Protein AF-A0A9E2LW63-F1 (afdb_monomer_lite)

pLDDT: mean 77.25, std 16.57, range [52.34, 96.88]

Secondary structure (DSSP, 8-state):
---SSSSSSTTTSSSTTSS-S----------S--S--TT---TTSSS--BTBS-BTTB-TT--TTTSSS-EEEE--EE-TTS-EE-TTEEE-

Structure (mmCIF, N/CA/C/O backbone):
data_AF-A0A9E2LW63-F1
#
_entry.id   AF-A0A9E2LW63-F1
#
loop_
_atom_site.group_PDB
_atom_site.id
_atom_site.type_symbol
_atom_site.label_atom_id
_atom_site.label_alt_id
_atom_site.label_comp_id
_atom_site.label_asym_id
_atom_site.label_entity_id
_atom_site.label_seq_id
_atom_site.pdbx_PDB_ins_code
_atom_site.Cartn_x
_atom_site.Cartn_y
_atom_site.Cartn_z
_atom_site.occupancy
_atom_site.B_iso_or_equiv
_atom_site.auth_seq_id
_atom_site.auth_comp_id
_atom_site.auth_asym_id
_atom_site.auth_atom_id
_atom_site.pdbx_PDB_model_num
ATOM 1 N N . MET A 1 1 ? -49.093 16.414 -26.815 1.00 54.88 1 MET A N 1
ATOM 2 C CA . MET A 1 1 ? -48.089 17.186 -26.047 1.00 54.88 1 MET A CA 1
ATOM 3 C C . MET A 1 1 ? -47.162 16.210 -25.329 1.00 54.88 1 MET A C 1
ATOM 5 O O . MET A 1 1 ? -47.561 15.736 -24.282 1.00 54.88 1 MET A O 1
ATOM 9 N N . LYS A 1 2 ? -46.043 15.786 -25.94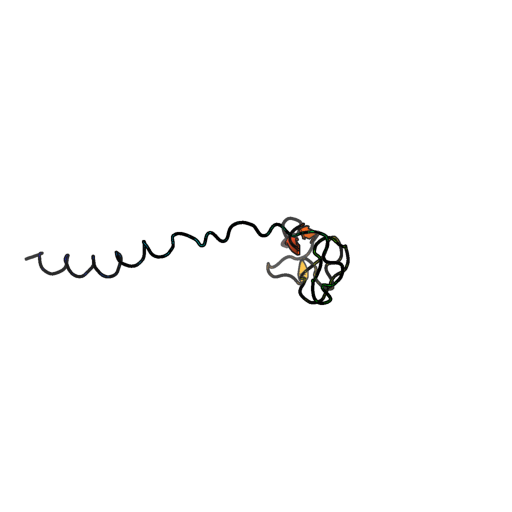5 1.00 54.72 2 LYS A N 1
ATOM 10 C CA . LYS A 1 2 ? -44.983 14.893 -25.389 1.00 54.72 2 LYS A CA 1
ATOM 11 C C . LYS A 1 2 ? -44.062 14.426 -26.535 1.00 54.72 2 LYS A C 1
ATOM 13 O O . LYS A 1 2 ? -43.991 13.238 -26.812 1.00 54.72 2 LYS A O 1
ATOM 18 N N . ARG A 1 3 ? -43.475 15.336 -27.325 1.00 58.38 3 ARG A N 1
ATOM 19 C CA . ARG A 1 3 ? -42.622 14.923 -28.471 1.00 58.38 3 ARG A CA 1
ATOM 20 C C . ARG A 1 3 ? -41.374 15.777 -28.731 1.00 58.38 3 ARG A C 1
ATOM 22 O O . ARG A 1 3 ? -40.600 15.414 -29.599 1.00 58.38 3 ARG A O 1
ATOM 29 N N . THR A 1 4 ? -41.111 16.833 -27.962 1.00 54.94 4 THR A N 1
ATOM 30 C CA . THR A 1 4 ? -39.921 17.691 -28.162 1.00 54.94 4 THR A CA 1
ATOM 31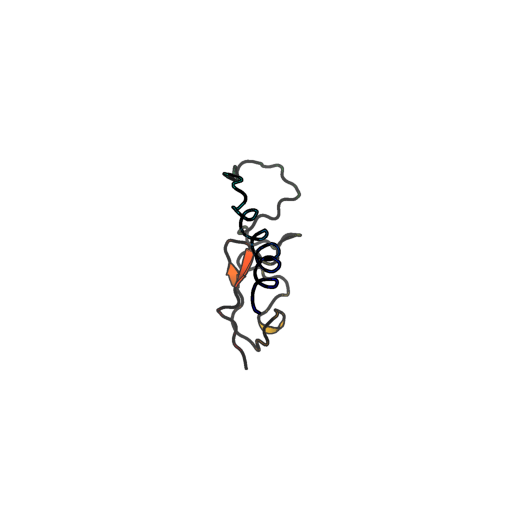 C C . THR A 1 4 ? -38.804 17.503 -27.126 1.00 54.94 4 THR A C 1
ATOM 33 O O . THR A 1 4 ? -37.727 18.046 -27.317 1.00 54.94 4 THR A O 1
ATOM 36 N N . SER A 1 5 ? -38.996 16.694 -26.074 1.00 56.97 5 SER A N 1
ATOM 37 C CA . SER A 1 5 ? -37.992 16.511 -25.000 1.00 56.97 5 SER A CA 1
ATOM 38 C C . SER A 1 5 ? -37.218 15.184 -25.052 1.00 56.97 5 SER A C 1
ATOM 40 O O . SER A 1 5 ? -36.348 14.970 -24.216 1.00 56.97 5 SER A O 1
ATOM 42 N N . LEU A 1 6 ? -37.508 14.289 -26.006 1.00 52.66 6 LEU A N 1
ATOM 43 C CA . LEU A 1 6 ? -36.820 12.988 -26.113 1.00 52.66 6 LEU A CA 1
ATOM 44 C C . LEU A 1 6 ? -35.638 12.992 -27.103 1.00 52.66 6 LEU A C 1
ATOM 46 O O . LEU A 1 6 ? -34.845 12.061 -27.103 1.00 52.66 6 LEU A O 1
ATOM 50 N N . LEU A 1 7 ? -35.503 14.041 -27.924 1.00 53.03 7 LEU A N 1
ATOM 51 C CA . LEU A 1 7 ? -34.419 14.188 -28.909 1.00 53.03 7 LEU A CA 1
ATOM 52 C C . LEU A 1 7 ? -33.173 14.906 -28.356 1.00 53.03 7 LEU A C 1
ATOM 54 O O . LEU A 1 7 ? -32.116 14.816 -28.964 1.00 53.03 7 LEU A O 1
ATOM 58 N N . PHE A 1 8 ? -33.266 15.579 -27.202 1.00 52.59 8 PHE A N 1
ATOM 59 C CA . PHE A 1 8 ? -32.147 16.342 -26.618 1.00 52.59 8 PHE A CA 1
ATOM 60 C C . PHE A 1 8 ? -31.358 15.595 -25.528 1.00 52.59 8 PHE A C 1
ATOM 62 O O . PHE A 1 8 ? -30.291 16.046 -25.133 1.00 52.59 8 PHE A O 1
ATOM 69 N N . ILE A 1 9 ? -31.860 14.455 -25.039 1.00 57.62 9 ILE A N 1
ATOM 70 C CA . ILE A 1 9 ? -31.234 13.697 -23.935 1.00 57.62 9 ILE A CA 1
ATOM 71 C C . ILE A 1 9 ? -30.409 12.509 -24.472 1.00 57.62 9 ILE A C 1
ATOM 73 O O . ILE A 1 9 ? -29.522 12.008 -23.792 1.00 57.62 9 ILE A O 1
ATOM 77 N N . MET A 1 10 ? -30.631 12.097 -25.727 1.00 56.50 10 MET A N 1
ATOM 78 C CA . MET A 1 10 ? -29.870 11.026 -26.394 1.00 56.50 10 MET A CA 1
ATOM 79 C C . MET A 1 10 ? -28.535 11.489 -27.004 1.00 56.50 10 MET A C 1
ATOM 81 O O . MET A 1 10 ? -27.798 10.661 -27.525 1.00 56.50 10 MET A O 1
ATOM 85 N N . SER A 1 11 ? -28.193 12.780 -26.945 1.00 61.19 11 SER A N 1
ATOM 86 C CA . SER A 1 11 ? -26.921 13.314 -27.461 1.00 61.19 11 SER A CA 1
ATOM 87 C C . SER A 1 11 ? -25.862 13.564 -26.382 1.00 61.19 11 SER A C 1
ATOM 89 O O . SER A 1 11 ? -24.691 13.680 -26.726 1.00 61.19 11 SER A O 1
ATOM 91 N N . LEU A 1 12 ? -26.225 13.600 -25.091 1.00 55.41 12 LEU A N 1
ATOM 92 C CA . LEU A 1 12 ? -25.262 13.866 -24.008 1.00 55.41 12 LEU A CA 1
ATOM 93 C C . LEU A 1 12 ? -24.819 12.609 -23.242 1.00 55.41 12 LEU A C 1
ATOM 95 O O . LEU A 1 12 ? -23.750 12.610 -22.645 1.00 55.41 12 LEU A O 1
ATOM 99 N N . THR A 1 13 ? -25.574 11.511 -23.308 1.00 59.41 13 THR A N 1
ATOM 100 C CA . THR A 1 13 ? -25.184 10.226 -22.692 1.00 59.41 13 THR A CA 1
ATOM 101 C C . THR A 1 13 ? -24.827 9.134 -23.700 1.00 59.41 13 THR A C 1
ATOM 103 O O . THR A 1 13 ? -24.433 8.050 -23.292 1.00 59.41 13 THR A O 1
ATOM 106 N N . PHE A 1 14 ? -24.883 9.414 -25.009 1.00 55.78 14 PHE A N 1
ATOM 107 C CA . PHE A 1 14 ? -24.486 8.459 -26.058 1.00 55.78 14 PHE A CA 1
ATOM 108 C C . PHE A 1 14 ? -23.115 8.760 -26.699 1.00 55.78 14 PHE A C 1
ATOM 110 O O . PHE A 1 14 ? -22.645 7.996 -27.534 1.00 55.78 14 PHE A O 1
ATOM 117 N N . ILE A 1 15 ? -22.434 9.841 -26.291 1.00 59.38 15 ILE A N 1
ATOM 118 C CA . ILE A 1 15 ? -21.061 10.160 -26.744 1.00 59.38 15 ILE A CA 1
ATOM 119 C C . ILE A 1 15 ? -19.993 9.625 -25.764 1.00 59.38 15 ILE A C 1
ATOM 121 O O . ILE A 1 15 ? -18.827 9.496 -26.124 1.00 59.38 15 ILE A O 1
ATOM 125 N N . VAL A 1 16 ? -20.365 9.211 -24.547 1.00 55.03 16 VAL A N 1
ATOM 126 C CA . VAL A 1 16 ? -19.417 8.729 -23.519 1.00 55.03 16 VAL A CA 1
ATOM 127 C C . VAL A 1 16 ? -19.492 7.207 -23.375 1.00 55.03 16 VAL A C 1
ATOM 129 O O . VAL A 1 16 ? -19.752 6.675 -22.302 1.00 55.03 16 VAL A O 1
ATOM 132 N N . SER A 1 17 ? -19.338 6.462 -24.470 1.00 58.31 17 SER A N 1
ATOM 133 C CA . SER A 1 17 ? -19.207 4.991 -24.387 1.00 58.31 17 SER A CA 1
ATOM 134 C C . SER A 1 17 ? -18.337 4.347 -25.472 1.00 58.31 17 SER A C 1
ATOM 136 O O . SER A 1 17 ? -18.248 3.127 -25.512 1.00 58.31 17 SER A O 1
ATOM 138 N N . LEU A 1 18 ? -17.661 5.118 -26.336 1.00 57.25 18 LEU A N 1
ATOM 139 C CA . LEU A 1 18 ? -16.818 4.554 -27.408 1.00 57.25 18 LEU A CA 1
ATOM 140 C C . LEU A 1 18 ? -15.383 5.113 -27.463 1.00 57.25 18 LEU A C 1
ATOM 142 O O . LEU A 1 18 ? -14.690 4.900 -28.449 1.00 57.25 18 LEU A O 1
ATOM 146 N N . LEU A 1 19 ? -14.902 5.783 -26.409 1.00 57.12 19 LEU A N 1
ATOM 147 C CA . LEU A 1 19 ? -13.491 6.210 -26.295 1.00 57.12 19 LEU A CA 1
ATOM 148 C C . LEU A 1 19 ? -12.750 5.569 -25.113 1.00 57.12 19 LEU A C 1
ATOM 150 O O . LEU A 1 19 ? -11.715 6.060 -24.677 1.00 57.12 19 LEU A O 1
ATOM 154 N N . SER A 1 20 ? -13.255 4.450 -24.605 1.00 59.44 20 SER A N 1
ATOM 155 C CA . SER A 1 20 ? -12.544 3.628 -23.625 1.00 59.44 20 SER A CA 1
ATOM 156 C C . SER A 1 20 ? -12.529 2.156 -24.037 1.00 59.44 20 SER A C 1
ATOM 158 O O . SER A 1 20 ? -12.663 1.257 -23.213 1.00 59.44 20 SER A O 1
ATOM 160 N N . THR A 1 21 ? -12.290 1.893 -25.326 1.00 57.69 21 THR A N 1
ATOM 161 C CA . THR A 1 21 ? -11.531 0.693 -25.697 1.00 57.69 21 THR A CA 1
ATOM 162 C C . THR A 1 21 ? -10.076 0.955 -25.319 1.00 57.69 21 THR A C 1
ATOM 164 O O . THR A 1 21 ? -9.343 1.632 -26.035 1.00 57.69 21 THR A O 1
ATOM 167 N N . SER A 1 22 ? -9.759 0.517 -24.104 1.00 64.62 22 SER A N 1
ATOM 168 C CA . SER A 1 22 ? -8.453 0.156 -23.547 1.00 64.62 22 SER A CA 1
ATOM 169 C C . SER A 1 22 ? -7.224 0.275 -24.463 1.00 64.62 22 SER A C 1
ATOM 171 O O . SER A 1 22 ? -7.190 -0.267 -25.565 1.00 64.62 22 SER A O 1
ATOM 173 N N . CYS A 1 23 ? -6.182 0.895 -23.904 1.00 68.38 23 CYS A N 1
ATOM 174 C CA . CYS A 1 23 ? -4.795 0.875 -24.368 1.00 68.38 23 CYS A CA 1
ATOM 175 C C . CYS A 1 23 ? -4.295 -0.578 -24.495 1.00 68.38 23 CYS A C 1
ATOM 177 O O . CYS A 1 23 ? -4.290 -1.302 -23.500 1.00 68.38 23 CYS A O 1
ATOM 179 N N . ASP A 1 24 ? -3.872 -0.991 -25.691 1.00 71.56 24 ASP A N 1
ATOM 180 C CA . ASP A 1 24 ? -3.098 -2.219 -25.919 1.00 71.56 24 ASP A CA 1
ATOM 181 C C . ASP A 1 24 ? -1.657 -1.824 -26.274 1.00 71.56 24 ASP A C 1
ATOM 183 O O . ASP A 1 24 ? -1.293 -1.723 -27.444 1.00 71.56 24 ASP A O 1
ATOM 187 N N . ASP A 1 25 ? -0.851 -1.542 -25.246 1.00 76.06 25 ASP A N 1
ATOM 188 C CA . ASP A 1 25 ? 0.608 -1.555 -25.364 1.00 76.06 25 ASP A CA 1
ATOM 189 C C . ASP A 1 25 ? 1.097 -2.939 -24.943 1.00 76.06 25 ASP A C 1
ATOM 191 O O . ASP A 1 25 ? 1.421 -3.215 -23.782 1.00 76.06 25 ASP A O 1
ATOM 195 N N . GLY A 1 26 ? 1.113 -3.837 -25.924 1.00 64.12 26 GLY A N 1
ATOM 196 C CA . GLY A 1 26 ? 1.681 -5.163 -25.800 1.00 64.12 26 GLY A CA 1
ATOM 197 C C . GLY A 1 26 ? 3.104 -5.137 -25.233 1.00 64.12 26 GLY A C 1
ATOM 198 O O . GLY A 1 26 ? 4.023 -4.545 -25.790 1.00 64.12 26 GLY A O 1
ATOM 199 N N . GLY A 1 27 ? 3.295 -5.882 -24.144 1.00 63.16 27 GLY A N 1
ATOM 200 C CA . GLY A 1 27 ? 4.571 -6.499 -23.799 1.00 63.16 27 GLY A CA 1
ATOM 201 C C . GLY A 1 27 ? 5.658 -5.579 -23.246 1.00 63.16 27 GLY A C 1
ATOM 202 O O . GLY A 1 27 ? 6.701 -5.407 -23.874 1.00 63.16 27 GLY A O 1
ATOM 203 N N . LYS A 1 28 ? 5.558 -5.210 -21.963 1.00 58.12 28 LYS A N 1
ATOM 204 C CA . LYS A 1 28 ? 6.777 -5.094 -21.148 1.00 58.12 28 LYS A CA 1
ATOM 205 C C . LYS A 1 28 ? 7.306 -6.495 -20.843 1.00 58.12 28 LYS A C 1
ATOM 207 O O . LYS A 1 28 ? 7.145 -7.021 -19.747 1.00 58.12 28 LYS A O 1
ATOM 212 N N . LYS A 1 29 ? 7.965 -7.117 -21.824 1.00 57.72 29 LYS A N 1
ATOM 213 C CA . LYS A 1 29 ? 8.986 -8.113 -21.499 1.00 57.72 29 LYS A CA 1
ATOM 214 C C . LYS A 1 29 ? 10.121 -7.325 -20.858 1.00 57.72 29 LYS A C 1
ATOM 216 O O . LYS A 1 29 ? 10.918 -6.718 -21.568 1.00 57.72 29 LYS A O 1
ATOM 221 N N . SER A 1 30 ? 10.150 -7.282 -19.527 1.00 59.59 30 SER A N 1
ATOM 222 C CA . SER A 1 30 ? 11.366 -6.901 -18.819 1.00 59.59 30 SER A CA 1
ATOM 223 C C . SER A 1 30 ? 12.451 -7.869 -19.280 1.00 59.59 30 SER A C 1
ATOM 225 O O . SER A 1 30 ? 12.423 -9.056 -18.955 1.00 59.59 30 SER A O 1
ATOM 227 N N . ASN A 1 31 ? 13.340 -7.382 -20.147 1.00 56.50 31 ASN A N 1
ATOM 228 C CA . ASN A 1 31 ? 14.606 -8.043 -20.379 1.00 56.50 31 ASN A CA 1
ATOM 229 C C . ASN A 1 31 ? 15.365 -7.872 -19.058 1.00 56.50 31 ASN A C 1
ATOM 231 O O . ASN A 1 31 ? 15.737 -6.768 -18.664 1.00 56.50 31 ASN A O 1
ATOM 235 N N . 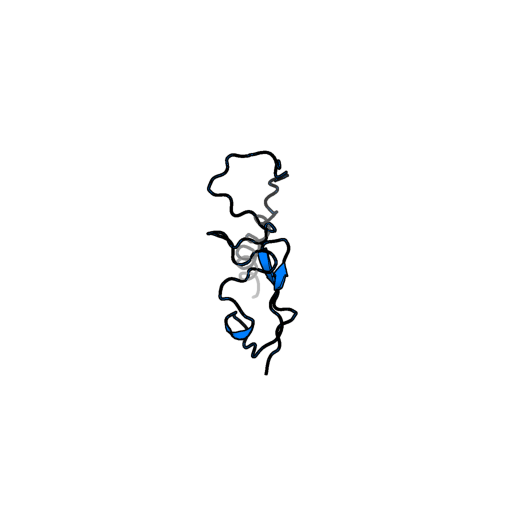ASN A 1 32 ? 15.517 -8.970 -18.337 1.00 68.06 32 ASN A N 1
ATOM 236 C CA . ASN A 1 32 ? 16.377 -9.066 -17.176 1.00 68.06 32 ASN A CA 1
ATOM 237 C C . ASN A 1 32 ? 17.826 -9.271 -17.637 1.00 68.06 32 ASN A C 1
ATOM 239 O O . ASN A 1 32 ? 18.440 -10.290 -17.349 1.00 68.06 32 ASN A O 1
ATOM 243 N N . ASN A 1 33 ? 18.373 -8.312 -18.383 1.00 61.91 33 ASN A N 1
ATOM 244 C CA . ASN A 1 33 ? 19.812 -8.097 -18.471 1.00 61.91 33 ASN A CA 1
ATOM 245 C C . ASN A 1 33 ? 20.122 -6.668 -18.943 1.00 61.91 33 ASN A C 1
ATOM 247 O O . ASN A 1 33 ? 20.771 -6.460 -19.968 1.00 61.91 33 ASN A O 1
ATOM 251 N N . ASN A 1 34 ? 19.663 -5.662 -18.198 1.00 56.16 34 ASN A N 1
ATOM 252 C CA . ASN A 1 34 ? 20.317 -4.359 -18.238 1.00 56.16 34 ASN A CA 1
ATOM 253 C C . ASN A 1 34 ? 21.035 -4.124 -16.910 1.00 56.16 34 ASN A C 1
ATOM 255 O O . ASN A 1 34 ? 20.463 -3.589 -15.966 1.00 56.16 34 ASN A O 1
ATOM 259 N N . VAL A 1 35 ? 22.313 -4.494 -16.870 1.00 59.31 35 VAL A N 1
ATOM 260 C CA . VAL A 1 35 ? 23.237 -4.257 -15.746 1.00 59.31 35 VAL A CA 1
ATOM 261 C C . VAL A 1 35 ? 23.613 -2.767 -15.591 1.00 59.31 35 VAL A C 1
ATOM 263 O O . VAL A 1 35 ? 24.592 -2.437 -14.931 1.00 59.31 35 VAL A O 1
ATOM 266 N N . ASN A 1 36 ? 22.869 -1.848 -16.214 1.00 58.62 36 ASN A N 1
ATOM 267 C CA . ASN A 1 36 ? 23.060 -0.408 -16.099 1.00 58.62 36 ASN A CA 1
ATOM 268 C C . ASN A 1 36 ? 21.718 0.344 -16.163 1.00 58.62 36 ASN A C 1
ATOM 270 O O . ASN A 1 36 ? 21.437 1.084 -17.109 1.00 58.62 36 ASN A O 1
ATOM 274 N N . ASN A 1 37 ? 20.862 0.135 -15.163 1.00 52.34 37 ASN A N 1
ATOM 275 C CA . ASN A 1 37 ? 19.767 1.055 -14.868 1.00 52.34 37 ASN A CA 1
ATOM 276 C C . ASN A 1 37 ? 19.945 1.590 -13.443 1.00 52.34 37 ASN A C 1
ATOM 278 O O . ASN A 1 37 ? 19.442 1.021 -12.482 1.00 52.34 37 ASN A O 1
ATOM 282 N N . THR A 1 38 ? 20.697 2.681 -13.308 1.00 57.09 38 THR A N 1
ATOM 283 C CA . THR A 1 38 ? 21.018 3.338 -12.029 1.00 57.09 38 THR A CA 1
ATOM 284 C C . THR A 1 38 ? 19.859 4.175 -11.462 1.00 57.09 38 THR A C 1
ATOM 286 O O . THR A 1 38 ? 20.077 5.065 -10.645 1.00 57.09 38 THR A O 1
ATOM 289 N N . ASN A 1 39 ? 18.628 3.918 -11.912 1.00 57.81 39 ASN A N 1
ATOM 290 C CA . ASN A 1 39 ? 17.382 4.516 -11.429 1.00 57.81 39 ASN A CA 1
ATOM 291 C C . ASN A 1 39 ? 16.192 3.548 -11.616 1.00 57.81 39 ASN A C 1
ATOM 293 O O . ASN A 1 39 ? 15.082 3.970 -11.949 1.00 57.81 39 ASN A O 1
ATOM 297 N N . ASN A 1 40 ? 16.442 2.245 -11.443 1.00 67.12 40 ASN A N 1
ATOM 298 C CA . ASN A 1 40 ? 15.425 1.197 -11.401 1.00 67.12 40 ASN A CA 1
ATOM 299 C C . ASN A 1 40 ? 15.233 0.766 -9.953 1.00 67.12 40 ASN A C 1
ATOM 301 O O . ASN A 1 40 ? 16.039 -0.020 -9.481 1.00 67.12 40 ASN A O 1
ATOM 305 N N . ALA A 1 41 ? 14.191 1.222 -9.269 1.00 79.44 41 ALA A N 1
ATOM 306 C CA . ALA A 1 41 ? 13.759 0.493 -8.079 1.00 79.44 41 ALA A CA 1
ATOM 307 C C . ALA A 1 41 ? 13.401 -0.948 -8.522 1.00 79.44 41 ALA A C 1
ATOM 309 O O . ALA A 1 41 ? 12.691 -1.117 -9.528 1.00 79.44 41 ALA A O 1
ATOM 310 N N . VAL A 1 42 ? 14.037 -1.965 -7.934 1.00 84.75 42 VAL A N 1
ATOM 311 C CA . VAL A 1 42 ? 13.920 -3.373 -8.337 1.00 84.75 42 VAL A CA 1
ATOM 312 C C . VAL A 1 42 ? 13.037 -4.121 -7.350 1.00 84.75 42 VAL A C 1
ATOM 314 O O . VAL A 1 42 ? 13.529 -4.804 -6.462 1.00 84.75 42 VAL A O 1
ATOM 317 N N . CYS A 1 43 ? 11.745 -4.140 -7.659 1.00 88.25 43 CYS A N 1
ATOM 318 C CA . CYS A 1 43 ? 10.781 -4.848 -6.839 1.00 88.25 43 CYS A CA 1
ATOM 319 C C . CYS A 1 43 ? 11.096 -6.343 -6.649 1.00 88.25 43 CYS A C 1
ATOM 321 O O . CYS A 1 43 ? 11.246 -7.100 -7.618 1.00 88.25 43 CYS A O 1
ATOM 323 N N . GLY A 1 44 ? 11.095 -6.781 -5.394 1.00 87.06 44 GLY A N 1
ATOM 324 C CA . GLY A 1 44 ? 11.381 -8.138 -4.951 1.00 87.06 44 GLY A CA 1
ATOM 325 C C . GLY A 1 44 ? 12.863 -8.409 -4.680 1.00 87.06 44 GLY A C 1
ATOM 326 O O . GLY A 1 44 ? 13.243 -9.581 -4.602 1.00 87.06 44 GLY A O 1
ATOM 327 N N . ASN A 1 45 ? 13.710 -7.382 -4.557 1.00 87.88 45 ASN A N 1
ATOM 328 C CA . ASN A 1 45 ? 15.125 -7.533 -4.198 1.00 87.88 45 ASN A CA 1
ATOM 329 C C . ASN A 1 45 ? 15.387 -7.452 -2.676 1.00 87.88 45 ASN A C 1
ATOM 331 O O . ASN A 1 45 ? 16.532 -7.607 -2.250 1.00 87.88 45 ASN A O 1
ATOM 335 N N . SER A 1 46 ? 14.335 -7.284 -1.867 1.00 88.62 46 SER A N 1
ATOM 336 C CA . SER A 1 46 ? 14.354 -7.104 -0.406 1.00 88.62 46 SER A CA 1
ATOM 337 C C . SER A 1 46 ? 15.084 -5.847 0.078 1.00 88.62 46 SER A C 1
ATOM 339 O O . SER A 1 46 ? 15.581 -5.824 1.206 1.00 88.62 46 SER A O 1
ATOM 341 N N . ILE A 1 47 ? 15.182 -4.822 -0.765 1.00 89.06 47 ILE A N 1
ATOM 342 C CA . ILE A 1 47 ? 15.808 -3.537 -0.463 1.00 89.06 47 ILE A CA 1
ATOM 343 C C . ILE A 1 47 ? 14.801 -2.449 -0.815 1.00 89.06 47 ILE A C 1
ATOM 345 O O . ILE A 1 47 ? 14.452 -2.304 -1.975 1.00 89.06 47 ILE A O 1
ATOM 349 N N . LEU A 1 48 ? 14.368 -1.646 0.159 1.00 90.56 48 LEU A N 1
ATOM 350 C CA . LEU A 1 48 ? 13.484 -0.525 -0.146 1.00 90.56 48 LEU A CA 1
ATOM 351 C C . LEU A 1 48 ? 14.240 0.602 -0.865 1.00 90.56 48 LEU A C 1
ATOM 353 O O . LEU A 1 48 ? 15.024 1.343 -0.260 1.00 90.56 48 LEU A O 1
ATOM 357 N N . GLU A 1 49 ? 13.980 0.763 -2.160 1.00 89.94 49 GLU A N 1
ATOM 358 C CA . GLU A 1 49 ? 14.619 1.780 -2.989 1.00 89.94 49 GLU A CA 1
ATOM 359 C C . GLU A 1 49 ? 13.756 3.039 -3.150 1.00 89.94 49 GLU A C 1
ATOM 361 O O . GLU A 1 49 ? 12.548 3.075 -2.911 1.00 89.94 49 GLU A O 1
ATOM 366 N N . THR A 1 50 ? 14.381 4.140 -3.578 1.00 85.94 50 THR A N 1
ATOM 367 C CA . THR A 1 50 ? 13.642 5.382 -3.837 1.00 85.94 50 THR A CA 1
ATOM 368 C C . THR A 1 50 ? 12.677 5.187 -5.008 1.00 85.94 50 THR A C 1
ATOM 370 O O . THR A 1 50 ? 13.104 5.039 -6.151 1.00 85.94 50 THR A O 1
ATOM 373 N N . GLY A 1 51 ? 11.376 5.244 -4.720 1.00 83.81 51 GLY A N 1
ATOM 374 C CA . GLY A 1 51 ? 10.299 5.027 -5.691 1.00 83.81 51 GLY A CA 1
ATOM 375 C C . GLY A 1 51 ? 9.467 3.773 -5.419 1.00 83.81 51 GLY A C 1
ATOM 376 O O . GLY A 1 51 ? 8.387 3.641 -5.992 1.00 83.81 51 GLY A O 1
ATOM 377 N N . GLU A 1 52 ? 9.916 2.902 -4.518 1.00 90.38 52 GLU A N 1
ATOM 378 C CA . GLU A 1 52 ? 9.120 1.797 -3.988 1.00 90.38 52 GLU A CA 1
ATOM 379 C C . GLU A 1 52 ? 8.360 2.210 -2.732 1.00 90.38 52 GLU A C 1
ATOM 381 O O . GLU A 1 52 ? 8.792 3.064 -1.960 1.00 90.38 52 GLU A O 1
ATOM 386 N N . THR A 1 53 ? 7.189 1.603 -2.542 1.00 90.62 53 THR A N 1
ATOM 387 C CA . THR A 1 53 ? 6.415 1.756 -1.300 1.00 90.62 53 THR A CA 1
ATOM 388 C C . THR A 1 53 ? 6.828 0.705 -0.268 1.00 90.62 53 THR A C 1
ATOM 390 O O . THR A 1 53 ? 6.819 0.976 0.928 1.00 90.62 53 THR A O 1
ATOM 393 N N . CYS A 1 54 ? 7.191 -0.487 -0.733 1.00 94.12 54 CYS A N 1
ATOM 394 C CA . CYS A 1 54 ? 7.720 -1.599 0.046 1.00 94.12 54 CYS A CA 1
ATOM 395 C C . CYS A 1 54 ? 8.503 -2.530 -0.895 1.00 94.12 54 CYS A C 1
ATOM 397 O O . CYS A 1 54 ? 8.221 -2.527 -2.094 1.00 94.12 54 CYS A O 1
ATOM 399 N N . ASP A 1 55 ? 9.405 -3.357 -0.363 1.00 92.62 55 ASP A N 1
ATOM 400 C CA . ASP A 1 55 ? 10.033 -4.463 -1.093 1.00 92.62 55 ASP A CA 1
ATOM 401 C C . ASP A 1 55 ? 10.171 -5.707 -0.202 1.00 92.62 55 ASP A C 1
ATOM 403 O O . ASP A 1 55 ? 10.943 -5.747 0.760 1.00 92.62 55 ASP A O 1
ATOM 407 N N . GLY A 1 56 ? 9.406 -6.755 -0.521 1.00 89.19 56 GLY A N 1
ATOM 408 C CA . GLY A 1 56 ? 9.446 -8.016 0.214 1.00 89.19 56 GLY A CA 1
ATOM 409 C C . GLY A 1 56 ? 9.040 -7.836 1.680 1.00 89.19 56 GLY A C 1
ATOM 410 O O . GLY A 1 56 ? 7.863 -7.660 1.991 1.00 89.19 56 GLY A O 1
ATOM 411 N N . THR A 1 57 ? 10.010 -7.914 2.592 1.00 90.56 57 THR A N 1
ATOM 412 C CA . THR A 1 57 ? 9.796 -7.655 4.028 1.00 90.56 57 THR A CA 1
ATOM 413 C C . THR A 1 57 ? 10.208 -6.251 4.460 1.00 90.56 57 THR A C 1
ATOM 415 O O . THR A 1 57 ? 9.967 -5.881 5.607 1.00 90.56 57 THR A O 1
ATOM 418 N N . ASP A 1 58 ? 10.856 -5.486 3.583 1.00 93.06 58 ASP A N 1
ATOM 419 C CA . ASP A 1 58 ? 11.236 -4.109 3.857 1.00 93.06 58 ASP A CA 1
ATOM 420 C C . ASP A 1 58 ? 10.048 -3.185 3.567 1.00 93.06 58 ASP A C 1
ATOM 422 O O . ASP A 1 58 ? 9.728 -2.854 2.425 1.00 93.06 58 ASP A O 1
ATOM 426 N N . LEU A 1 59 ? 9.335 -2.820 4.630 1.00 93.38 59 LEU A N 1
ATOM 427 C CA . LEU A 1 59 ? 8.182 -1.916 4.583 1.00 93.38 59 LEU A CA 1
ATOM 428 C C . LEU A 1 59 ? 8.583 -0.469 4.922 1.00 93.38 59 LEU A C 1
ATOM 430 O O . LEU A 1 59 ? 7.723 0.404 5.050 1.00 93.38 59 LEU A O 1
ATOM 434 N N . GLY A 1 60 ? 9.877 -0.207 5.136 1.00 92.31 60 GLY A N 1
ATOM 435 C CA . GLY A 1 60 ? 10.360 1.072 5.641 1.00 92.31 60 GLY A CA 1
ATOM 436 C C . GLY A 1 60 ? 9.749 1.406 7.004 1.00 92.31 60 GLY A C 1
ATOM 437 O O . GLY A 1 60 ? 9.937 0.689 7.984 1.00 92.31 60 GLY A O 1
ATOM 438 N N . THR A 1 61 ? 9.012 2.517 7.074 1.00 92.19 61 THR A N 1
ATOM 439 C CA . THR A 1 61 ? 8.318 2.971 8.295 1.00 92.19 61 THR A CA 1
ATOM 440 C C . THR A 1 61 ? 6.828 2.623 8.308 1.00 92.19 61 THR A C 1
ATOM 442 O O . THR A 1 61 ? 6.087 3.118 9.160 1.00 92.19 61 THR A O 1
ATOM 445 N N . LEU A 1 62 ? 6.360 1.840 7.335 1.00 95.00 62 LEU A N 1
ATOM 446 C CA . LEU A 1 62 ? 4.950 1.511 7.189 1.00 95.00 62 LEU A CA 1
ATOM 447 C C . LEU A 1 62 ? 4.579 0.319 8.074 1.00 95.00 62 LEU A C 1
ATOM 449 O O . LEU A 1 62 ? 5.270 -0.696 8.125 1.00 95.00 62 LEU A O 1
ATOM 453 N N . THR A 1 63 ? 3.457 0.450 8.765 1.00 95.19 63 THR A N 1
ATOM 454 C CA . THR A 1 63 ? 2.822 -0.578 9.590 1.00 95.19 63 THR A CA 1
ATOM 455 C C . THR A 1 63 ? 1.322 -0.525 9.334 1.00 95.19 63 THR A C 1
ATOM 457 O O . THR A 1 63 ? 0.833 0.437 8.746 1.00 95.19 63 THR A O 1
ATOM 460 N N . CYS A 1 64 ? 0.567 -1.530 9.784 1.00 96.25 64 CYS A N 1
ATOM 461 C CA . CYS A 1 64 ? -0.895 -1.479 9.681 1.00 96.25 64 CYS A CA 1
ATOM 462 C C . CYS A 1 64 ? -1.468 -0.183 10.288 1.00 96.25 64 CYS A C 1
ATOM 464 O O . CYS A 1 64 ? -2.381 0.398 9.723 1.00 96.25 64 CYS A O 1
ATOM 466 N N . GLU A 1 65 ? -0.886 0.317 11.380 1.00 95.12 65 GLU A N 1
ATOM 467 C CA . GLU A 1 65 ? -1.335 1.537 12.067 1.00 95.12 65 GLU A CA 1
ATOM 468 C C . GLU A 1 65 ? -0.993 2.839 11.321 1.00 95.12 65 GLU A C 1
ATOM 470 O O . GLU A 1 65 ? -1.611 3.868 11.581 1.00 95.12 65 GLU A O 1
ATOM 475 N N . THR A 1 66 ? 0.009 2.830 10.431 1.00 94.00 66 THR A N 1
ATOM 476 C CA . THR A 1 66 ? 0.428 4.033 9.686 1.00 94.00 66 THR A CA 1
ATOM 477 C C . THR A 1 66 ? -0.123 4.095 8.269 1.00 94.00 66 THR A C 1
ATOM 479 O O . THR A 1 66 ? -0.071 5.156 7.648 1.00 94.00 66 THR A O 1
ATOM 482 N N . VAL A 1 67 ? -0.641 2.982 7.748 1.00 92.94 67 VAL A N 1
ATOM 483 C CA . VAL A 1 67 ? -1.333 2.954 6.459 1.00 92.94 67 VAL A CA 1
ATOM 484 C C . VAL A 1 67 ? -2.791 3.373 6.624 1.00 92.94 67 VAL A C 1
ATOM 486 O O . VAL A 1 67 ? -3.401 3.217 7.679 1.00 92.94 67 VAL A O 1
ATOM 489 N N . GLU A 1 68 ? -3.367 3.892 5.547 1.00 87.25 68 GLU A N 1
ATOM 490 C CA . GLU A 1 68 ? -4.774 4.281 5.513 1.00 87.25 68 GLU A CA 1
ATOM 491 C C . GLU A 1 68 ? -5.681 3.061 5.767 1.00 87.25 68 GLU A C 1
ATOM 493 O O . GLU A 1 68 ? -5.551 2.043 5.081 1.00 87.25 68 GLU A O 1
ATOM 498 N N . GLY A 1 69 ? -6.626 3.170 6.710 1.00 84.25 69 GLY A N 1
ATOM 499 C CA . GLY A 1 69 ? -7.663 2.145 6.913 1.00 84.25 69 GLY A CA 1
ATOM 500 C C . GLY A 1 69 ? -8.105 1.847 8.348 1.00 84.25 69 GLY A C 1
ATOM 501 O O . GLY A 1 69 ? -8.647 0.769 8.573 1.00 84.25 69 GLY A O 1
ATOM 502 N N . ASP A 1 70 ? -7.904 2.760 9.307 1.00 89.94 70 ASP A N 1
ATOM 503 C CA . ASP A 1 70 ? -8.328 2.602 10.715 1.00 89.94 70 ASP A CA 1
ATOM 504 C C . ASP A 1 70 ? -7.886 1.264 11.350 1.00 89.94 70 ASP A C 1
ATOM 506 O O . ASP A 1 70 ? -8.549 0.697 12.227 1.00 89.94 70 ASP A O 1
ATOM 510 N N . PHE A 1 71 ? -6.750 0.730 10.897 1.00 95.44 71 PHE A N 1
ATOM 511 C CA . PHE A 1 71 ? -6.190 -0.483 11.466 1.00 95.44 71 PHE A CA 1
ATOM 512 C C . PHE A 1 71 ? -5.481 -0.158 12.780 1.00 95.44 71 PHE A C 1
ATOM 514 O O . PHE A 1 71 ? -4.771 0.836 12.910 1.00 95.44 71 PHE A O 1
ATOM 521 N N . THR A 1 72 ? -5.652 -1.036 13.760 1.00 94.75 72 THR A N 1
ATOM 522 C CA . THR A 1 72 ? -5.067 -0.910 15.102 1.00 94.75 72 THR A CA 1
ATOM 523 C C . THR A 1 72 ? -3.933 -1.906 15.337 1.00 94.75 72 THR A C 1
ATOM 525 O O . THR A 1 72 ? -3.324 -1.913 16.403 1.00 94.75 72 THR A O 1
ATOM 528 N N . GLY A 1 73 ? -3.650 -2.766 14.354 1.00 94.56 73 GLY A N 1
ATOM 529 C CA . GLY A 1 73 ? -2.584 -3.758 14.417 1.00 94.56 73 GLY A CA 1
ATOM 530 C C . GLY A 1 73 ? -2.647 -4.764 13.269 1.00 94.56 73 GLY A C 1
ATOM 531 O O . GLY A 1 73 ? -3.312 -4.537 12.257 1.00 94.56 73 GLY A O 1
ATOM 532 N N . GLY A 1 74 ? -1.950 -5.887 13.436 1.00 95.31 74 GLY A N 1
ATOM 533 C CA . GLY A 1 74 ? -1.904 -6.985 12.469 1.00 95.31 74 GLY A CA 1
ATOM 534 C C . GLY A 1 74 ? -0.553 -7.112 11.770 1.00 95.31 74 GLY A C 1
ATOM 535 O O . GLY A 1 74 ? 0.474 -6.666 12.278 1.00 95.31 74 GLY A O 1
ATOM 536 N N . THR A 1 75 ? -0.543 -7.787 10.623 1.00 95.38 75 THR A N 1
ATOM 537 C CA . THR A 1 75 ? 0.660 -8.005 9.808 1.00 95.38 75 THR A CA 1
ATOM 538 C C . THR A 1 75 ? 0.486 -7.342 8.450 1.00 95.38 75 THR A C 1
ATOM 540 O O . THR A 1 75 ? -0.324 -7.789 7.640 1.00 95.38 75 THR A O 1
ATOM 543 N N . LEU A 1 76 ? 1.262 -6.285 8.214 1.00 94.88 76 LEU A N 1
ATOM 544 C CA . LEU A 1 76 ? 1.380 -5.639 6.911 1.00 94.88 76 LEU A CA 1
ATOM 545 C C . LEU A 1 76 ? 2.369 -6.440 6.059 1.00 94.88 76 LEU A C 1
ATOM 547 O O . LEU A 1 76 ? 3.413 -6.860 6.563 1.00 94.88 76 LEU A O 1
ATOM 551 N N . ALA A 1 77 ? 2.049 -6.659 4.789 1.00 94.75 77 ALA A N 1
ATOM 552 C CA . ALA A 1 77 ? 2.930 -7.351 3.855 1.00 94.75 77 ALA A CA 1
ATOM 553 C C . ALA A 1 77 ? 3.159 -6.523 2.588 1.00 94.75 77 ALA A C 1
ATOM 555 O O . ALA A 1 77 ? 2.410 -5.594 2.287 1.00 94.75 77 ALA A O 1
ATOM 556 N N . CYS A 1 78 ? 4.202 -6.873 1.839 1.00 95.25 78 CYS A N 1
ATOM 557 C CA . CYS A 1 78 ? 4.437 -6.346 0.505 1.00 95.25 78 CYS A CA 1
ATOM 558 C C . CYS A 1 78 ? 4.112 -7.416 -0.535 1.00 95.25 78 CYS A C 1
ATOM 560 O 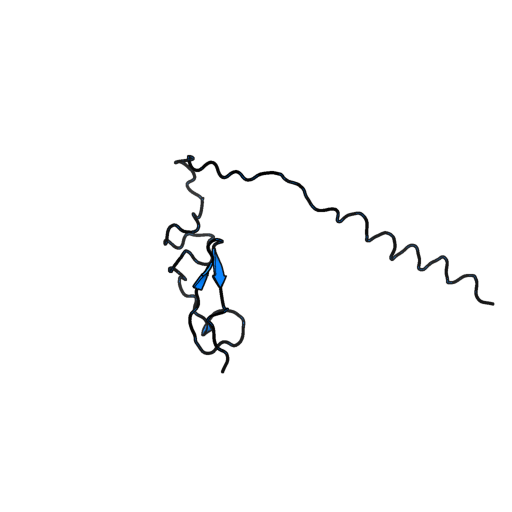O . CYS A 1 78 ? 4.579 -8.555 -0.454 1.00 95.25 78 CYS A O 1
ATOM 562 N N . THR A 1 79 ? 3.310 -7.058 -1.529 1.00 91.19 79 THR A N 1
ATOM 563 C CA . THR A 1 79 ? 3.035 -7.934 -2.670 1.00 91.19 79 THR A CA 1
ATOM 564 C C . THR A 1 79 ? 4.256 -8.038 -3.586 1.00 91.19 79 THR A C 1
ATOM 566 O O . THR A 1 79 ? 5.119 -7.164 -3.607 1.00 91.19 79 THR A O 1
ATOM 569 N N . ALA A 1 80 ? 4.283 -9.057 -4.450 1.00 84.06 80 ALA A N 1
ATOM 570 C CA . ALA A 1 80 ? 5.306 -9.190 -5.497 1.00 84.06 80 ALA A CA 1
ATOM 571 C C . ALA A 1 80 ? 5.294 -8.046 -6.539 1.00 84.06 80 ALA A C 1
ATOM 573 O O . ALA A 1 80 ? 6.159 -7.999 -7.407 1.00 84.06 80 ALA A O 1
ATOM 574 N N . GLY A 1 81 ? 4.293 -7.157 -6.486 1.00 83.94 81 GLY A N 1
ATOM 575 C CA . GLY A 1 81 ? 4.214 -5.937 -7.288 1.00 83.94 81 GLY A CA 1
ATOM 576 C C . GLY A 1 81 ? 4.582 -4.665 -6.519 1.00 83.94 81 GLY A C 1
ATOM 577 O O . GLY A 1 81 ? 4.253 -3.583 -6.996 1.00 83.94 81 GLY A O 1
ATOM 578 N N . CYS A 1 82 ? 5.191 -4.780 -5.333 1.00 90.88 82 CYS A N 1
ATOM 579 C CA . CYS A 1 82 ? 5.589 -3.661 -4.470 1.00 90.88 82 CYS A CA 1
ATOM 580 C C . CYS A 1 82 ? 4.437 -2.738 -4.048 1.00 90.88 82 CYS A C 1
ATOM 582 O O . CYS A 1 82 ? 4.617 -1.553 -3.765 1.00 90.88 82 CYS A O 1
ATOM 584 N N . ALA A 1 83 ? 3.234 -3.313 -3.989 1.00 91.31 83 ALA A N 1
ATOM 585 C CA . ALA A 1 83 ? 2.071 -2.721 -3.349 1.00 91.31 83 ALA A CA 1
ATOM 586 C C . ALA A 1 83 ? 1.897 -3.299 -1.943 1.00 91.31 83 ALA A C 1
ATOM 588 O O . ALA A 1 83 ? 2.160 -4.485 -1.725 1.00 91.31 83 ALA A O 1
ATOM 589 N N . LEU A 1 84 ? 1.405 -2.475 -1.022 1.00 94.31 84 LEU A N 1
ATOM 590 C CA . LEU A 1 84 ? 1.065 -2.902 0.330 1.00 94.31 84 LEU A CA 1
ATOM 591 C C . LEU A 1 84 ? -0.128 -3.859 0.305 1.00 94.31 84 LEU A C 1
ATOM 593 O O . LEU A 1 84 ? -1.131 -3.604 -0.362 1.00 94.31 84 LEU A O 1
ATOM 597 N N . ASP A 1 85 ? -0.016 -4.937 1.066 1.00 95.06 85 ASP A N 1
ATOM 598 C CA . ASP A 1 85 ? -1.087 -5.880 1.341 1.00 95.06 85 ASP A CA 1
ATOM 599 C C . ASP A 1 85 ? -1.544 -5.7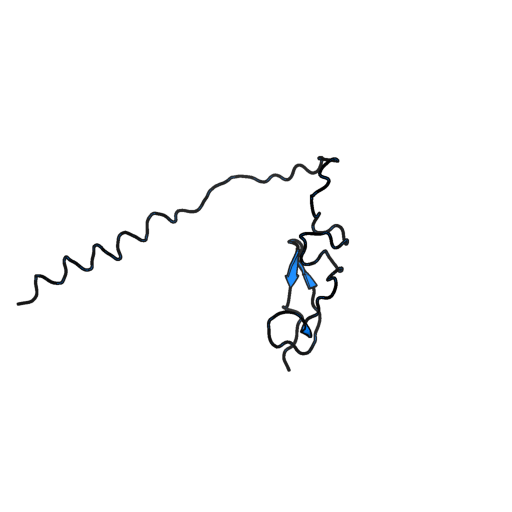12 2.792 1.00 95.06 85 ASP A C 1
ATOM 601 O O . ASP A 1 85 ? -0.844 -6.085 3.739 1.00 95.06 85 ASP A O 1
ATOM 605 N N . THR A 1 86 ? -2.727 -5.121 2.952 1.00 95.56 86 THR A N 1
ATOM 606 C CA . THR A 1 86 ? -3.374 -4.885 4.245 1.00 95.56 86 THR A CA 1
ATOM 607 C C . THR A 1 86 ? -4.333 -6.006 4.642 1.00 95.56 86 THR A C 1
ATOM 609 O O . THR A 1 86 ? -5.001 -5.892 5.666 1.00 95.56 86 THR A O 1
ATOM 612 N N . ALA A 1 87 ? -4.405 -7.116 3.895 1.00 94.94 87 ALA A N 1
ATOM 613 C CA . ALA A 1 87 ? -5.302 -8.227 4.220 1.00 94.94 87 ALA A CA 1
ATOM 614 C C . ALA A 1 87 ? -4.994 -8.874 5.583 1.00 94.94 87 ALA A C 1
ATOM 616 O O . ALA A 1 87 ? -5.881 -9.465 6.199 1.00 94.94 87 ALA A O 1
ATOM 617 N N . GLY A 1 88 ? -3.749 -8.761 6.059 1.00 94.19 88 GLY A N 1
ATOM 618 C CA . GLY A 1 88 ? -3.329 -9.193 7.394 1.00 94.19 88 GLY A CA 1
ATOM 619 C C . GLY A 1 88 ? -3.511 -8.142 8.496 1.00 94.19 88 GLY A C 1
ATOM 620 O O . GLY A 1 88 ? -3.206 -8.432 9.656 1.00 94.19 88 GLY A O 1
ATOM 621 N N . CYS A 1 89 ? -3.978 -6.935 8.168 1.00 96.88 89 CYS A N 1
ATOM 622 C CA . CYS A 1 89 ? -4.230 -5.876 9.138 1.00 96.88 89 CYS A CA 1
ATOM 623 C C . CYS A 1 89 ? -5.585 -6.057 9.832 1.00 96.88 89 CYS A C 1
ATOM 625 O O . CYS A 1 89 ? -6.557 -6.538 9.249 1.00 96.88 89 CYS A O 1
ATOM 627 N N . THR A 1 90 ? -5.654 -5.662 11.102 1.00 96.19 90 THR A N 1
ATOM 628 C CA . THR A 1 90 ? -6.842 -5.799 11.950 1.00 96.19 90 THR A CA 1
ATOM 629 C C . THR A 1 90 ? -7.366 -4.436 12.379 1.00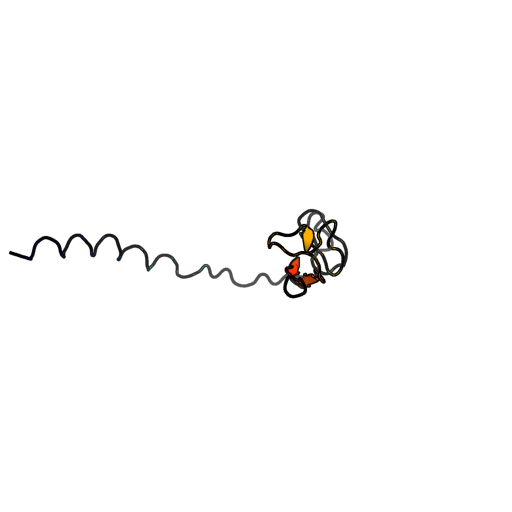 96.19 90 THR A C 1
ATOM 631 O O . THR A 1 90 ? -6.586 -3.570 12.777 1.00 96.19 90 THR A O 1
ATOM 634 N N . THR A 1 91 ? -8.685 -4.263 12.349 1.00 91.62 91 THR A N 1
ATOM 635 C CA . THR A 1 91 ? -9.388 -3.087 12.884 1.00 91.62 91 THR A CA 1
ATOM 636 C C . THR A 1 91 ? -9.834 -3.349 14.324 1.00 91.62 91 THR A C 1
ATOM 638 O O . THR A 1 91 ? -10.202 -4.481 14.652 1.00 91.62 91 THR A O 1
ATOM 641 N N . GLY A 1 92 ? -9.792 -2.319 15.173 1.00 76.62 92 GLY A N 1
ATOM 642 C CA . GLY A 1 92 ? -10.199 -2.377 16.586 1.00 76.62 92 GLY A CA 1
ATOM 643 C C . GLY A 1 92 ? -11.618 -1.890 16.830 1.00 76.62 92 GLY A C 1
ATOM 644 O O . GLY A 1 92 ? -12.082 -1.033 16.050 1.00 76.62 92 GLY A O 1
#

Foldseek 3Di:
DPPPPPVVPCVPVVVPPPPPPDDPPPDPPPPPDDPDDPPDPDAQPQDDDVPACAHFPRNPPDALCNDPDQFPHFDWGADSVRDIDCVRTHHD

Sequence (92 aa):
MKRTSLLFIMSLTFIVSLLSTSCDDGGKKSNNNNVNNTNNAVCGNSILETGETCDGTDLGTLTCETVEGDFTGGTLACTAGCALDTAGCTTG

Radius of gyration: 23.28 Å; chains: 1; bounding box: 71×27×46 Å